Protein AF-A0A6V7VZI2-F1 (afdb_monomer_lite)

Sequence (42 aa):
MPAVHIRTQDMLSPLERQFLDAAEKGNRPTLESCLQQASLLI

Structure (mmCIF, N/CA/C/O backbone):
data_AF-A0A6V7VZI2-F1
#
_entry.id   AF-A0A6V7VZI2-F1
#
loop_
_atom_site.group_PDB
_atom_site.id
_atom_site.type_symbol
_atom_site.label_atom_id
_atom_site.label_alt_id
_atom_site.label_comp_i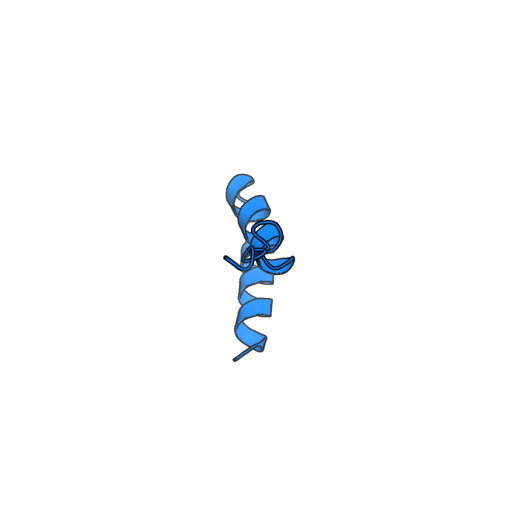d
_atom_site.label_asym_id
_atom_site.label_entity_id
_atom_site.label_seq_id
_atom_site.pdbx_PDB_ins_code
_atom_site.Cartn_x
_atom_site.Cartn_y
_atom_site.Cartn_z
_atom_site.occupancy
_atom_site.B_iso_or_equiv
_atom_site.auth_seq_id
_atom_site.auth_comp_id
_atom_site.auth_asym_id
_atom_site.auth_atom_id
_atom_site.pdbx_PDB_model_num
ATOM 1 N N . MET A 1 1 ? -16.449 34.029 10.046 1.00 48.81 1 MET A N 1
ATOM 2 C CA . MET A 1 1 ? -16.422 32.837 9.172 1.00 48.81 1 MET A CA 1
ATOM 3 C C . MET A 1 1 ? -15.683 31.743 9.936 1.00 48.81 1 MET A C 1
ATOM 5 O O . MET A 1 1 ? -14.528 31.992 10.266 1.00 48.81 1 MET A O 1
ATOM 9 N N . PRO A 1 2 ? -16.299 30.616 10.330 1.00 62.81 2 PRO A N 1
ATOM 10 C CA . PRO A 1 2 ? -15.556 29.563 11.016 1.00 62.81 2 PRO A CA 1
ATOM 11 C C . PRO A 1 2 ? -14.554 28.952 10.029 1.00 62.81 2 PRO A C 1
ATOM 13 O O . PRO A 1 2 ? -14.929 28.556 8.928 1.00 62.81 2 PRO A O 1
ATOM 16 N N . ALA A 1 3 ? -13.272 28.937 10.393 1.00 63.16 3 ALA A N 1
ATOM 17 C CA . ALA A 1 3 ? -12.225 28.328 9.584 1.00 63.16 3 ALA A CA 1
ATOM 18 C C . ALA A 1 3 ? -12.460 26.812 9.523 1.00 63.16 3 ALA A C 1
ATOM 20 O O . ALA A 1 3 ? -12.273 26.097 10.513 1.00 63.16 3 ALA A O 1
ATOM 21 N N . VAL A 1 4 ? -12.906 26.330 8.363 1.00 63.31 4 VAL A N 1
ATOM 22 C CA .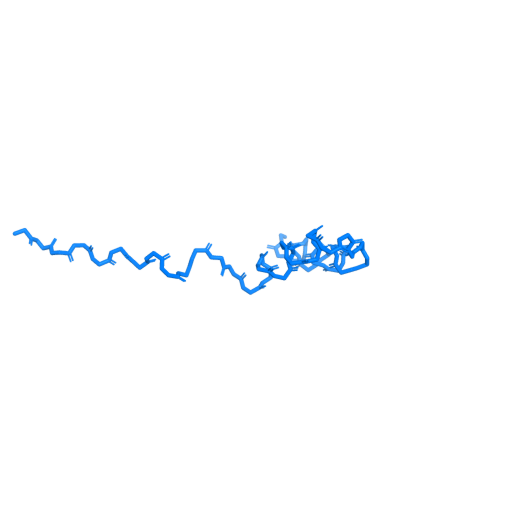 VAL A 1 4 ? -13.044 24.902 8.078 1.00 63.31 4 VAL A CA 1
ATOM 23 C C . VAL A 1 4 ? -11.633 24.325 8.033 1.00 63.31 4 VAL A C 1
ATOM 25 O O . VAL A 1 4 ? -10.883 24.561 7.090 1.00 63.31 4 VAL A O 1
ATOM 28 N N . HIS A 1 5 ? -11.243 23.605 9.081 1.00 59.97 5 HIS A N 1
ATOM 29 C CA . HIS A 1 5 ? -9.973 22.891 9.121 1.00 59.97 5 HIS A CA 1
ATOM 30 C C . HIS A 1 5 ? -10.086 21.657 8.222 1.00 59.97 5 HIS A C 1
ATOM 32 O O . HIS A 1 5 ? -10.349 20.552 8.696 1.00 59.97 5 HIS A O 1
ATOM 38 N N . ILE A 1 6 ? -9.934 21.846 6.910 1.00 61.34 6 ILE A N 1
ATOM 39 C CA . ILE A 1 6 ? -9.825 20.736 5.964 1.00 61.34 6 ILE A CA 1
ATOM 40 C C . ILE A 1 6 ? -8.509 20.028 6.292 1.00 61.34 6 ILE A C 1
ATOM 42 O O . ILE A 1 6 ? -7.427 20.545 6.013 1.00 61.34 6 ILE A O 1
ATOM 46 N N . ARG A 1 7 ? -8.587 18.860 6.937 1.00 61.72 7 ARG A N 1
ATOM 47 C CA . ARG A 1 7 ? -7.423 18.000 7.167 1.00 61.72 7 ARG A CA 1
ATOM 48 C C . ARG A 1 7 ? -7.032 17.355 5.842 1.00 61.72 7 ARG A C 1
ATOM 50 O O . ARG A 1 7 ? -7.423 16.239 5.540 1.00 61.72 7 ARG A O 1
ATOM 57 N N . THR A 1 8 ? -6.272 18.085 5.035 1.00 60.25 8 THR A N 1
ATOM 58 C CA . THR A 1 8 ? -5.751 17.624 3.738 1.00 60.25 8 THR A CA 1
ATOM 59 C C . THR A 1 8 ? -4.649 16.570 3.867 1.00 60.25 8 THR A C 1
ATOM 61 O O . THR A 1 8 ? -4.220 16.013 2.865 1.00 60.25 8 THR A O 1
ATOM 64 N N . GLN A 1 9 ? -4.169 16.301 5.084 1.00 59.38 9 GLN A N 1
ATOM 65 C CA . GLN A 1 9 ? -2.955 15.515 5.318 1.00 59.38 9 GLN A CA 1
ATOM 66 C C . GLN A 1 9 ? -3.172 13.997 5.372 1.00 59.38 9 GLN A C 1
ATOM 68 O O . GLN A 1 9 ? -2.186 13.270 5.340 1.00 59.38 9 GLN A O 1
ATOM 73 N N . ASP A 1 10 ? -4.414 13.504 5.417 1.00 63.31 10 ASP A N 1
ATOM 74 C CA . ASP A 1 10 ? -4.671 12.068 5.597 1.00 63.31 10 ASP A CA 1
ATOM 75 C C . ASP A 1 10 ? -5.787 11.550 4.674 1.00 63.31 10 ASP A C 1
ATOM 77 O O . ASP A 1 10 ? -6.805 11.028 5.109 1.00 63.31 10 ASP A O 1
ATOM 81 N N . MET A 1 11 ? -5.618 11.760 3.362 1.00 73.06 11 MET A N 1
ATOM 82 C CA . MET A 1 11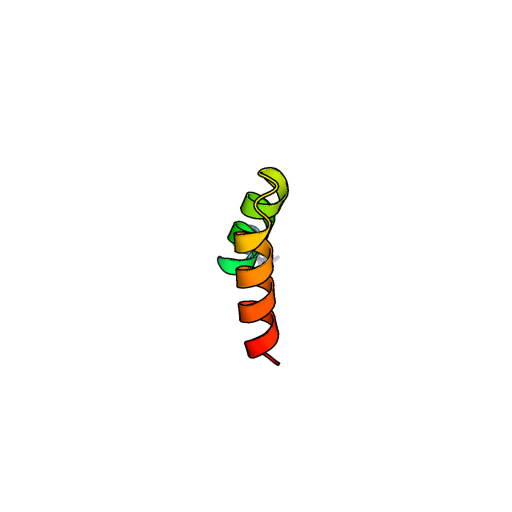 ? -6.555 11.255 2.341 1.00 73.06 11 MET A CA 1
ATOM 83 C C . MET A 1 11 ? -6.231 9.841 1.845 1.00 73.06 11 MET A C 1
ATOM 85 O O . MET A 1 11 ? -7.016 9.273 1.100 1.00 73.06 11 MET A O 1
ATOM 89 N N . LEU A 1 12 ? -5.081 9.287 2.235 1.00 80.50 12 LEU A N 1
ATOM 90 C CA . LEU A 1 12 ? -4.647 7.953 1.832 1.00 80.50 12 LEU A CA 1
ATOM 91 C C . LEU A 1 12 ? -4.425 7.094 3.063 1.00 80.50 12 LEU A C 1
ATOM 93 O O . LEU A 1 12 ? -3.561 7.407 3.897 1.00 80.50 12 LEU A O 1
ATOM 97 N N . SER A 1 13 ? -5.143 5.981 3.100 1.00 86.00 13 SER A N 1
ATOM 98 C CA . SER A 1 13 ? -4.956 4.908 4.065 1.00 86.00 13 SER A CA 1
ATOM 99 C C . SER A 1 13 ? -3.558 4.292 3.906 1.00 86.00 13 SER A C 1
ATOM 101 O O . SER A 1 13 ? -2.997 4.307 2.805 1.00 86.00 13 SER A O 1
ATOM 103 N N . PRO A 1 14 ? -2.985 3.681 4.958 1.00 88.75 14 PRO A N 1
ATOM 104 C CA . PRO A 1 14 ? -1.688 3.006 4.864 1.00 88.75 14 PRO A CA 1
ATOM 105 C C . PRO A 1 14 ? -1.619 1.979 3.720 1.00 88.75 14 PRO A C 1
ATOM 107 O O . PRO A 1 14 ? -0.610 1.902 3.022 1.00 88.75 14 PRO A O 1
ATOM 110 N N . LEU A 1 15 ? -2.717 1.251 3.482 1.00 89.94 15 LEU A N 1
ATOM 111 C CA . LEU A 1 15 ? -2.833 0.272 2.399 1.00 89.94 15 LEU A CA 1
ATOM 112 C C . LEU A 1 15 ? -2.742 0.920 1.009 1.00 89.94 15 LEU A C 1
ATOM 114 O O . LEU A 1 15 ? -2.047 0.412 0.133 1.00 89.94 15 LEU A O 1
ATOM 118 N N . GLU A 1 16 ? -3.402 2.061 0.815 1.00 88.69 16 GLU A N 1
ATOM 119 C CA . GLU A 1 16 ? -3.384 2.792 -0.455 1.00 88.69 16 GLU A CA 1
ATOM 120 C C . GLU A 1 16 ? -1.991 3.364 -0.736 1.00 88.69 16 GLU A C 1
ATOM 122 O O . GLU A 1 16 ? -1.494 3.260 -1.856 1.00 88.69 16 GLU A O 1
ATOM 127 N N . ARG A 1 17 ? -1.304 3.881 0.296 1.00 90.69 17 ARG A N 1
ATOM 128 C CA . ARG A 1 17 ? 0.096 4.330 0.175 1.00 90.69 17 ARG A CA 1
ATOM 129 C C . ARG A 1 17 ? 1.016 3.177 -0.237 1.00 90.69 17 ARG A C 1
ATOM 131 O O . ARG A 1 17 ? 1.843 3.347 -1.128 1.00 90.69 17 ARG A O 1
ATOM 138 N N . GLN A 1 18 ? 0.847 2.004 0.375 1.00 91.69 18 GLN A N 1
ATOM 139 C CA . GLN A 1 18 ? 1.629 0.806 0.053 1.00 91.69 18 GLN A CA 1
ATOM 140 C C . GLN A 1 18 ? 1.360 0.298 -1.368 1.00 91.69 18 GLN A C 1
ATOM 142 O O . GLN A 1 18 ? 2.285 -0.124 -2.060 1.00 91.69 18 GLN A O 1
ATOM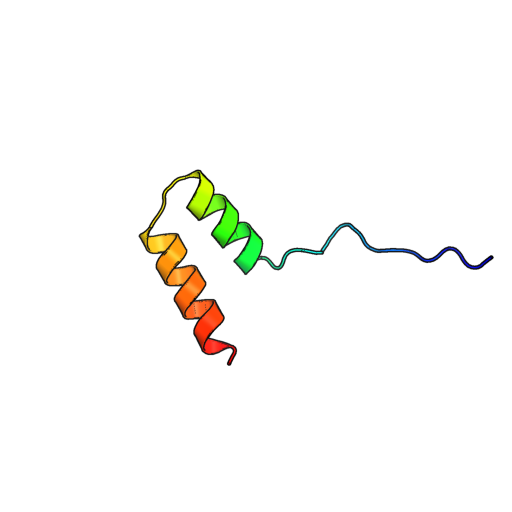 147 N N . PHE A 1 19 ? 0.107 0.350 -1.821 1.00 93.50 19 PHE A N 1
ATOM 148 C CA . PHE A 1 19 ? -0.252 -0.009 -3.189 1.00 93.50 19 PHE A CA 1
ATOM 149 C C . PHE A 1 19 ? 0.434 0.907 -4.213 1.00 93.50 19 PHE A C 1
ATOM 151 O O . PHE A 1 19 ? 1.014 0.414 -5.180 1.00 93.50 19 PHE A O 1
ATOM 158 N N . LEU A 1 20 ? 0.420 2.223 -3.982 1.00 93.12 20 LEU A N 1
ATOM 159 C CA . LEU A 1 20 ? 1.054 3.196 -4.877 1.00 93.12 20 LEU A CA 1
ATOM 160 C C . LEU A 1 20 ? 2.582 3.021 -4.941 1.00 93.12 20 LEU A C 1
ATOM 162 O O . LEU A 1 20 ? 3.139 3.001 -6.037 1.00 93.12 20 LEU A O 1
ATOM 166 N N . ASP A 1 21 ? 3.251 2.814 -3.802 1.00 93.88 21 ASP A N 1
ATOM 167 C CA . ASP A 1 21 ? 4.700 2.541 -3.754 1.00 93.88 21 ASP A CA 1
ATOM 168 C C . ASP A 1 21 ? 5.067 1.236 -4.489 1.00 93.88 21 ASP A C 1
ATOM 170 O O . ASP A 1 21 ? 6.036 1.180 -5.251 1.00 93.88 21 ASP A O 1
ATOM 174 N N . ALA A 1 22 ? 4.254 0.188 -4.323 1.00 94.12 22 ALA A N 1
ATOM 175 C CA . ALA A 1 22 ? 4.443 -1.073 -5.031 1.00 94.12 22 ALA A CA 1
ATOM 176 C C . ALA A 1 22 ? 4.233 -0.932 -6.547 1.00 94.12 22 ALA A C 1
ATOM 178 O O . ALA A 1 22 ? 4.966 -1.556 -7.318 1.00 94.12 22 ALA A O 1
ATOM 179 N N . ALA A 1 23 ?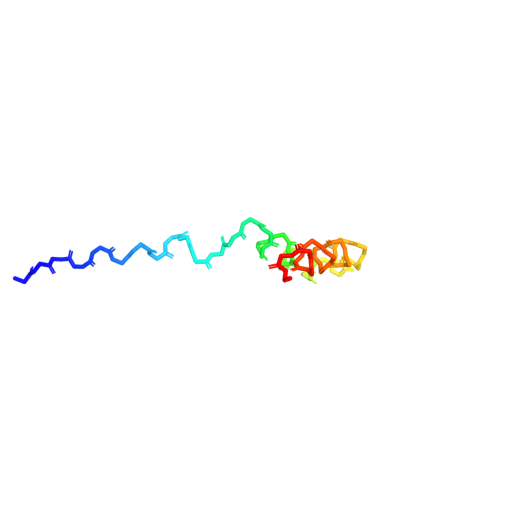 3.271 -0.109 -6.977 1.00 94.00 23 ALA A N 1
ATOM 180 C CA . ALA A 1 23 ? 3.019 0.176 -8.387 1.00 94.00 23 ALA A CA 1
ATOM 181 C C . ALA A 1 23 ? 4.196 0.915 -9.034 1.00 94.00 23 ALA A C 1
ATOM 183 O O . ALA A 1 23 ? 4.638 0.517 -10.112 1.00 94.00 23 ALA A O 1
ATOM 184 N N . GLU A 1 24 ? 4.748 1.925 -8.354 1.00 95.19 24 GLU A N 1
ATOM 185 C CA . GLU A 1 24 ? 5.917 2.678 -8.829 1.00 95.19 24 GLU A CA 1
ATOM 186 C C . GLU A 1 24 ? 7.140 1.769 -9.028 1.00 95.19 24 GLU A C 1
ATOM 188 O O . GLU A 1 24 ? 7.872 1.895 -10.009 1.00 95.19 24 GLU A O 1
ATOM 193 N N . LYS A 1 25 ? 7.322 0.789 -8.136 1.00 94.31 25 LYS A N 1
ATOM 194 C CA . LYS A 1 25 ? 8.433 -0.175 -8.186 1.00 94.31 25 LYS A CA 1
ATOM 195 C C . LYS A 1 25 ? 8.173 -1.385 -9.089 1.00 94.31 25 LYS A C 1
ATOM 197 O O . LYS A 1 25 ? 9.042 -2.248 -9.199 1.00 94.31 25 LYS A O 1
ATOM 202 N N . GLY A 1 26 ? 6.988 -1.502 -9.694 1.00 93.25 26 GLY A N 1
ATOM 203 C CA . GLY A 1 26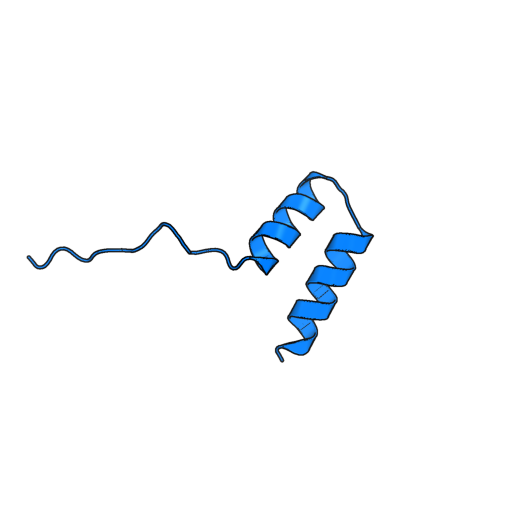 ? 6.591 -2.686 -10.468 1.00 93.25 26 GLY A CA 1
ATOM 204 C C . GLY A 1 26 ? 6.505 -3.972 -9.631 1.00 93.25 26 GLY A C 1
ATOM 205 O O . GLY A 1 26 ? 6.654 -5.077 -10.160 1.00 93.25 26 GLY A O 1
ATOM 206 N N . ASN A 1 27 ? 6.286 -3.855 -8.318 1.00 91.31 27 ASN A N 1
ATOM 207 C CA . ASN A 1 27 ? 6.276 -4.975 -7.383 1.00 91.31 27 ASN A CA 1
ATOM 208 C C . ASN A 1 27 ? 4.917 -5.691 -7.387 1.00 91.31 27 ASN A C 1
ATOM 210 O O . ASN A 1 27 ? 4.051 -5.472 -6.536 1.00 91.31 27 ASN A O 1
ATOM 214 N N . ARG A 1 28 ? 4.749 -6.571 -8.374 1.00 91.19 28 ARG A N 1
ATOM 215 C CA . ARG A 1 28 ? 3.533 -7.358 -8.594 1.00 91.19 28 ARG A CA 1
ATOM 216 C C . ARG A 1 28 ? 3.048 -8.171 -7.377 1.00 91.19 28 ARG A C 1
ATOM 218 O O . ARG A 1 28 ? 1.867 -8.037 -7.069 1.00 91.19 28 ARG A O 1
ATOM 225 N N . PRO A 1 29 ? 3.882 -8.935 -6.640 1.00 94.50 29 PRO A N 1
ATOM 226 C CA . PRO A 1 29 ? 3.386 -9.694 -5.487 1.00 94.50 29 PRO A CA 1
ATOM 227 C C . PRO A 1 29 ? 2.850 -8.790 -4.367 1.00 94.50 29 PRO A C 1
ATOM 229 O O . PRO A 1 29 ? 1.860 -9.129 -3.718 1.00 94.50 29 PRO A O 1
ATOM 232 N N . THR A 1 30 ? 3.442 -7.608 -4.166 1.00 91.62 30 THR A N 1
ATOM 233 C CA . THR A 1 30 ? 2.925 -6.634 -3.193 1.00 91.62 30 THR A CA 1
ATOM 234 C C . THR A 1 30 ? 1.595 -6.031 -3.646 1.00 91.62 30 THR A C 1
ATOM 236 O O . THR A 1 30 ? 0.702 -5.861 -2.820 1.00 91.62 30 THR A O 1
ATOM 239 N N . LEU A 1 31 ? 1.417 -5.767 -4.946 1.00 92.56 31 LEU A N 1
ATOM 240 C CA . LEU A 1 31 ? 0.130 -5.320 -5.495 1.00 92.56 31 LEU A CA 1
ATOM 241 C C . LEU A 1 31 ? -0.968 -6.369 -5.294 1.00 92.56 31 LEU A C 1
ATOM 243 O O . LEU A 1 31 ? -2.059 -6.024 -4.847 1.00 92.56 31 LEU A O 1
ATOM 247 N N . GLU A 1 32 ? -0.679 -7.643 -5.572 1.00 92.81 32 GLU A N 1
ATOM 248 C CA . GLU A 1 32 ? -1.633 -8.742 -5.369 1.00 92.81 32 GLU A CA 1
ATOM 249 C C . GLU A 1 32 ? -2.023 -8.882 -3.894 1.00 92.81 32 GLU A C 1
ATOM 251 O O . GLU A 1 32 ? -3.209 -8.980 -3.582 1.00 92.81 32 GLU A O 1
ATOM 256 N N . SER A 1 33 ? -1.052 -8.788 -2.980 1.00 91.75 33 SER A N 1
ATOM 257 C CA . SER A 1 33 ? -1.315 -8.791 -1.535 1.00 91.75 33 SER A CA 1
ATOM 258 C C . SER A 1 33 ? -2.179 -7.603 -1.097 1.00 91.75 33 SER A C 1
ATOM 260 O O . SER A 1 33 ? -3.131 -7.780 -0.333 1.00 91.75 33 SER A O 1
ATOM 262 N N . CYS A 1 34 ? -1.911 -6.397 -1.611 1.00 90.88 34 CYS A N 1
ATOM 263 C CA . CYS A 1 34 ? -2.736 -5.221 -1.323 1.00 90.88 34 CYS A CA 1
ATOM 264 C C . CYS A 1 34 ? -4.176 -5.384 -1.839 1.00 90.88 34 CYS A C 1
ATOM 266 O O . CYS A 1 34 ? -5.123 -5.034 -1.136 1.00 90.88 34 CYS A O 1
ATOM 268 N N . LEU A 1 35 ? -4.355 -5.944 -3.040 1.00 88.56 35 LEU A N 1
ATOM 269 C CA . LEU A 1 35 ? -5.674 -6.189 -3.633 1.00 88.56 35 LEU A CA 1
ATOM 270 C C . LEU A 1 35 ? -6.461 -7.264 -2.870 1.00 88.56 35 LEU A C 1
ATOM 272 O O . LEU A 1 35 ? -7.662 -7.107 -2.659 1.00 88.56 35 LEU A O 1
ATOM 276 N N . GLN A 1 36 ? -5.793 -8.321 -2.403 1.00 88.94 36 GLN A N 1
ATOM 277 C CA . GLN A 1 36 ? -6.412 -9.340 -1.551 1.00 88.94 36 GLN A CA 1
ATOM 278 C C . GLN A 1 36 ? -6.890 -8.749 -0.220 1.00 88.94 36 GLN A C 1
ATOM 280 O O . GLN A 1 36 ? -8.007 -9.027 0.206 1.00 88.94 36 GLN A O 1
ATOM 285 N N . GLN A 1 37 ? -6.081 -7.893 0.408 1.00 85.00 37 GLN A N 1
ATOM 286 C CA . GLN A 1 37 ? -6.450 -7.216 1.655 1.00 85.00 37 GLN A CA 1
ATOM 287 C C . GLN A 1 37 ? -7.631 -6.256 1.470 1.00 85.00 37 GLN A C 1
ATOM 289 O O . GLN A 1 37 ? -8.513 -6.208 2.324 1.00 85.00 37 GLN A O 1
ATOM 294 N N . ALA A 1 38 ? -7.693 -5.539 0.344 1.00 79.25 38 ALA A N 1
ATOM 295 C CA . ALA A 1 38 ? -8.835 -4.689 0.009 1.00 79.25 38 ALA A CA 1
ATOM 296 C C . ALA A 1 38 ? -10.113 -5.505 -0.263 1.00 79.25 38 ALA A C 1
ATOM 298 O O . ALA A 1 38 ? -11.205 -5.083 0.105 1.00 79.25 38 ALA A O 1
ATOM 299 N N . SER A 1 39 ? -9.986 -6.690 -0.868 1.00 71.31 39 SER A N 1
ATOM 300 C CA . SER A 1 39 ? -11.125 -7.565 -1.172 1.00 71.31 39 SER A CA 1
ATOM 301 C C . SER A 1 39 ? -11.752 -8.224 0.062 1.00 71.31 39 SER A C 1
ATOM 303 O O . SER A 1 39 ? -12.893 -8.660 -0.027 1.00 71.31 39 SER A O 1
ATOM 305 N N . LEU A 1 40 ? -11.037 -8.317 1.188 1.00 59.44 40 LEU A N 1
ATOM 306 C CA . LEU A 1 40 ? -11.560 -8.848 2.457 1.00 59.44 40 LEU A CA 1
ATOM 307 C C . LEU A 1 40 ? -12.374 -7.813 3.260 1.00 59.44 40 LEU A C 1
ATOM 309 O O . LEU A 1 40 ? -12.891 -8.139 4.326 1.00 59.44 40 LEU A O 1
ATOM 313 N N . LEU A 1 41 ? -12.461 -6.569 2.777 1.00 55.62 41 LEU A N 1
ATOM 314 C CA . LEU A 1 41 ? -13.223 -5.472 3.389 1.00 55.62 41 LEU A CA 1
ATOM 315 C C . LEU A 1 41 ? -14.632 -5.292 2.781 1.00 55.62 41 LEU A C 1
ATOM 317 O O . LEU A 1 41 ? -15.291 -4.297 3.088 1.00 55.62 41 LEU A O 1
ATOM 321 N N . ILE A 1 42 ? -15.090 -6.229 1.940 1.00 46.16 42 ILE A N 1
ATOM 322 C CA . ILE A 1 42 ? -16.410 -6.252 1.277 1.00 46.16 42 ILE A CA 1
ATOM 323 C C . ILE A 1 42 ? -17.168 -7.503 1.725 1.00 46.16 42 ILE A C 1
ATOM 325 O O . ILE A 1 42 ? -18.381 -7.384 2.001 1.00 46.16 42 ILE A O 1
#

pLDDT: mean 79.9, std 15.23, range [46.16, 95.19]

Secondary structure (DSSP, 8-state):
-------TT--S-HHHHHHHHHHHTT-HHHHHHHHHHHHTT-

Organism: Meloidogyne enterolobii (NCBI:txid390850)

Foldseek 3Di:
DPPDPPCPPPPDDPLRVQCVVCVVVVPVVSVVVSVVVVVVVD

Radius of gyration: 14.74 Å; chains: 1; bounding box: 25×42×22 Å